Protein AF-A0A1F6CZP3-F1 (afdb_monomer)

Radius of gyration: 14.61 Å; Cα contacts (8 Å, |Δi|>4): 70; chains: 1; bounding box: 35×26×38 Å

Solvent-accessible surface area (backbone atoms only — not comparable to full-atom values): 5340 Å² total; per-residue (Å²): 142,53,72,67,62,56,57,43,69,78,38,69,90,79,62,85,89,80,86,76,85,68,61,66,69,45,25,50,54,33,37,76,61,69,36,54,72,70,57,6,46,52,51,28,44,38,57,76,70,66,47,57,69,46,75,49,86,54,59,59,63,74,74,69,55,69,89,65,94,43,48,72,36,43,65,69,56,53,51,52,58,50,60,77,72,106

pLDDT: mean 87.44, std 9.35, range [48.47, 97.0]

Structure (mmCIF, N/CA/C/O backbone):
data_AF-A0A1F6CZP3-F1
#
_entry.id   AF-A0A1F6CZP3-F1
#
loop_
_atom_site.group_PDB
_atom_site.id
_atom_site.type_symbol
_atom_site.label_atom_id
_atom_site.label_alt_id
_atom_site.label_comp_id
_atom_site.label_asym_id
_atom_site.label_entity_id
_atom_site.label_seq_id
_atom_site.pdbx_PDB_ins_code
_atom_site.Cartn_x
_atom_site.Cartn_y
_atom_site.Cartn_z
_atom_site.occupancy
_atom_site.B_iso_or_equiv
_atom_site.auth_seq_id
_atom_site.auth_comp_id
_atom_site.auth_asym_id
_atom_site.auth_atom_id
_atom_site.pdbx_PDB_model_num
ATOM 1 N N . MET A 1 1 ? -5.541 17.718 -20.349 1.00 48.47 1 MET A N 1
ATOM 2 C CA . MET A 1 1 ? -6.131 16.382 -20.572 1.00 48.47 1 MET A CA 1
ATOM 3 C C . MET A 1 1 ? -5.214 15.663 -21.562 1.00 48.47 1 MET A C 1
ATOM 5 O O . MET A 1 1 ? -5.198 16.059 -22.710 1.00 48.47 1 MET A O 1
ATOM 9 N N . ASN A 1 2 ? -4.323 14.732 -21.229 1.00 59.53 2 ASN A N 1
ATOM 10 C CA . ASN A 1 2 ? -4.131 13.927 -20.029 1.00 59.53 2 ASN A CA 1
ATOM 11 C C . ASN A 1 2 ? -2.749 13.235 -20.133 1.00 59.53 2 ASN A C 1
ATOM 13 O O . ASN A 1 2 ? -2.640 12.221 -20.822 1.00 59.53 2 ASN A O 1
ATOM 17 N N . ASP A 1 3 ? -1.704 13.747 -19.477 1.00 76.19 3 ASP A N 1
ATOM 18 C CA . ASP A 1 3 ? -0.382 13.090 -19.511 1.00 76.19 3 ASP A CA 1
ATOM 19 C C . ASP A 1 3 ? -0.451 11.667 -18.928 1.00 76.19 3 ASP A C 1
ATOM 21 O O . ASP A 1 3 ? 0.099 10.728 -19.490 1.00 76.19 3 ASP A O 1
ATOM 25 N N . LEU A 1 4 ? -1.295 11.473 -17.908 1.00 73.75 4 LEU A N 1
ATOM 26 C CA . LEU A 1 4 ? -1.627 10.165 -17.340 1.00 73.75 4 LEU A CA 1
ATOM 27 C C . LEU A 1 4 ? -2.131 9.156 -18.386 1.00 73.75 4 LEU A C 1
ATOM 29 O O . LEU A 1 4 ? -1.663 8.025 -18.433 1.00 73.75 4 LEU A O 1
ATOM 33 N N . PHE A 1 5 ? -3.074 9.550 -19.246 1.00 76.56 5 PHE A N 1
ATOM 34 C CA . PHE A 1 5 ? -3.662 8.633 -20.231 1.00 76.56 5 PHE A CA 1
ATOM 35 C C . PHE A 1 5 ? -2.693 8.343 -21.381 1.00 76.56 5 PHE A C 1
ATOM 37 O O . PHE A 1 5 ? -2.724 7.257 -21.955 1.00 76.56 5 PHE A O 1
ATOM 44 N N . ARG A 1 6 ? -1.801 9.292 -21.690 1.00 79.00 6 ARG A N 1
ATOM 45 C CA . ARG A 1 6 ? -0.693 9.071 -22.622 1.00 79.00 6 ARG A CA 1
ATOM 46 C C . ARG A 1 6 ? 0.342 8.108 -22.037 1.00 79.00 6 ARG A C 1
ATOM 48 O O . ARG A 1 6 ? 0.797 7.218 -22.738 1.00 79.00 6 ARG A O 1
ATOM 55 N N . GLN A 1 7 ? 0.705 8.256 -20.767 1.00 75.50 7 GLN A N 1
ATOM 56 C CA . GLN A 1 7 ? 1.612 7.322 -20.096 1.00 75.50 7 GLN A CA 1
ATOM 57 C C . GLN A 1 7 ? 1.009 5.918 -20.008 1.00 75.50 7 GLN A C 1
ATOM 59 O O . GLN A 1 7 ? 1.694 4.929 -20.256 1.00 75.50 7 GLN A O 1
ATOM 64 N N . TRP A 1 8 ? -0.295 5.831 -19.762 1.00 74.94 8 TRP A N 1
ATOM 65 C CA . TRP A 1 8 ? -1.020 4.568 -19.764 1.00 74.94 8 TRP A CA 1
ATOM 66 C C . TRP A 1 8 ? -0.918 3.823 -21.093 1.00 74.94 8 TRP A C 1
ATOM 68 O O . TRP A 1 8 ? -0.648 2.623 -21.108 1.00 74.94 8 TRP A O 1
ATOM 78 N N . SER A 1 9 ? -1.083 4.516 -22.223 1.00 77.69 9 SER A N 1
ATOM 79 C CA . SER A 1 9 ? -1.038 3.859 -23.531 1.00 77.69 9 SER A CA 1
ATOM 80 C C . SER A 1 9 ? 0.336 3.272 -23.873 1.00 77.69 9 SER A C 1
ATOM 82 O O . SER A 1 9 ? 0.401 2.378 -24.715 1.00 77.69 9 SER A O 1
ATOM 84 N N . TYR A 1 10 ? 1.415 3.699 -23.203 1.00 79.62 10 TYR A N 1
ATOM 85 C CA . TYR A 1 10 ? 2.737 3.072 -23.323 1.00 79.62 10 TYR A CA 1
ATOM 86 C C . TYR A 1 10 ? 2.859 1.748 -22.551 1.00 79.62 10 TYR A C 1
ATOM 88 O O . TYR A 1 10 ? 3.709 0.927 -22.893 1.00 79.62 10 TYR A O 1
ATOM 96 N N . TYR A 1 11 ? 2.003 1.499 -21.553 1.00 79.25 11 TYR A N 1
ATOM 97 C CA . TYR A 1 11 ? 2.078 0.321 -20.680 1.00 79.25 11 TYR A CA 1
ATOM 98 C C . TYR A 1 11 ? 0.741 -0.436 -20.535 1.00 79.25 11 TYR A C 1
ATOM 100 O O . TYR A 1 11 ? 0.337 -0.771 -19.418 1.00 79.25 11 TYR A O 1
ATOM 108 N N . PRO A 1 12 ? 0.047 -0.775 -21.639 1.00 69.69 12 PRO A N 1
ATOM 109 C CA . PRO A 1 12 ? -1.322 -1.295 -21.597 1.00 69.69 12 PRO A CA 1
ATOM 110 C C . PRO A 1 12 ? -1.449 -2.670 -20.923 1.00 69.69 12 PRO A C 1
ATOM 112 O O . PRO A 1 12 ? -2.527 -3.021 -20.462 1.00 69.69 12 PRO A O 1
ATOM 115 N N . THR A 1 13 ? -0.365 -3.449 -20.844 1.00 78.81 13 THR A N 1
ATOM 116 C CA . THR A 1 13 ? -0.343 -4.767 -20.184 1.00 78.81 13 THR A CA 1
ATOM 117 C C . THR A 1 13 ? 0.238 -4.738 -18.771 1.00 78.81 13 THR A C 1
ATOM 119 O O . THR A 1 13 ? 0.273 -5.774 -18.113 1.00 78.81 13 THR A O 1
ATOM 122 N N . ARG A 1 14 ? 0.717 -3.579 -18.298 1.00 80.75 14 ARG A N 1
ATOM 123 C CA . ARG A 1 14 ? 1.340 -3.432 -16.970 1.00 80.75 14 ARG A CA 1
ATOM 124 C C . ARG A 1 14 ? 0.482 -2.649 -15.976 1.00 80.75 14 ARG A C 1
ATOM 126 O O . ARG A 1 14 ? 0.854 -2.558 -14.812 1.00 80.75 14 ARG A O 1
ATOM 133 N N . VAL A 1 15 ? -0.638 -2.083 -16.425 1.00 82.75 15 VAL A N 1
ATOM 134 C CA . VAL A 1 15 ? -1.544 -1.277 -15.601 1.00 82.75 15 VAL A CA 1
ATOM 135 C C . VAL A 1 15 ? -2.923 -1.929 -15.596 1.00 82.75 15 VAL A C 1
ATOM 137 O O . VAL A 1 15 ? -3.564 -2.020 -16.640 1.00 82.75 15 VAL A O 1
ATOM 140 N N . ASP 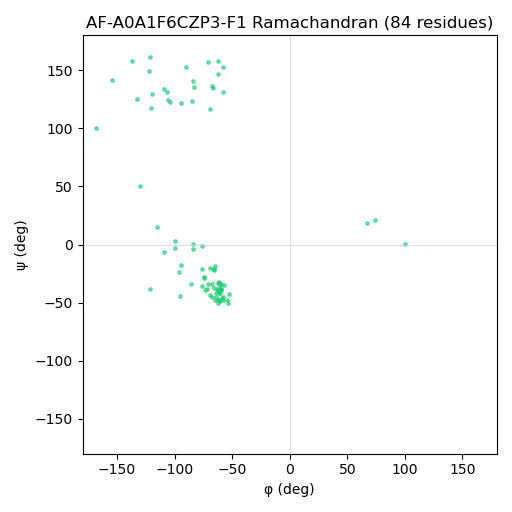A 1 16 ? -3.377 -2.354 -14.419 1.00 84.75 16 ASP A N 1
ATOM 141 C CA . ASP A 1 16 ? -4.719 -2.899 -14.190 1.00 84.75 16 ASP A CA 1
ATOM 142 C C . ASP A 1 16 ? -5.552 -1.888 -13.380 1.00 84.75 16 ASP A C 1
ATOM 144 O O . ASP A 1 16 ? -5.060 -1.334 -12.394 1.00 84.75 16 ASP A O 1
ATOM 148 N N . ILE A 1 17 ? -6.802 -1.633 -13.790 1.00 84.06 17 ILE A N 1
ATOM 149 C CA . ILE A 1 17 ? -7.745 -0.798 -13.025 1.00 84.06 17 ILE A CA 1
ATOM 150 C C . ILE A 1 17 ? -8.767 -1.699 -12.377 1.00 84.06 17 ILE A C 1
ATOM 152 O O . ILE A 1 17 ? -9.518 -2.396 -13.061 1.00 84.06 17 ILE A O 1
ATOM 156 N N . ARG A 1 18 ? -8.883 -1.587 -11.061 1.00 83.75 18 ARG A N 1
ATOM 157 C CA . ARG A 1 18 ? -9.910 -2.285 -10.301 1.00 83.75 18 ARG A CA 1
ATOM 158 C C . ARG A 1 18 ? -10.797 -1.285 -9.583 1.00 83.75 18 ARG A C 1
ATOM 160 O O . ARG A 1 18 ? -10.314 -0.390 -8.899 1.00 83.75 18 ARG A O 1
ATOM 167 N N . TRP A 1 19 ? -12.101 -1.470 -9.756 1.00 85.00 19 TRP A N 1
ATOM 168 C CA . TRP A 1 19 ? -13.162 -0.701 -9.094 1.00 85.00 19 TRP A CA 1
ATOM 169 C C . TRP A 1 19 ? -13.999 -1.585 -8.167 1.00 85.00 19 TRP A C 1
ATOM 171 O O . TRP A 1 19 ? -15.115 -1.223 -7.789 1.00 85.00 19 TRP A O 1
ATOM 181 N N . ASP A 1 20 ? -13.492 -2.778 -7.860 1.00 87.00 20 ASP A N 1
ATOM 182 C CA . ASP A 1 20 ? -14.174 -3.747 -7.018 1.00 87.00 20 ASP A CA 1
ATOM 183 C C . ASP A 1 20 ? -14.466 -3.142 -5.644 1.00 87.00 20 ASP A C 1
ATOM 185 O O . ASP A 1 20 ? -13.764 -2.250 -5.177 1.00 87.00 20 ASP A O 1
ATOM 189 N N . LYS A 1 21 ? -15.517 -3.614 -4.976 1.00 88.69 21 LYS A N 1
ATOM 190 C CA . LYS A 1 21 ? -15.772 -3.225 -3.586 1.00 88.69 21 LYS A CA 1
ATOM 191 C C . LYS A 1 21 ? -14.939 -4.103 -2.665 1.00 88.69 21 LYS A C 1
ATOM 193 O O . LYS A 1 21 ? -14.930 -5.322 -2.820 1.00 88.69 21 LYS A O 1
ATOM 198 N N . VAL A 1 22 ? -14.306 -3.499 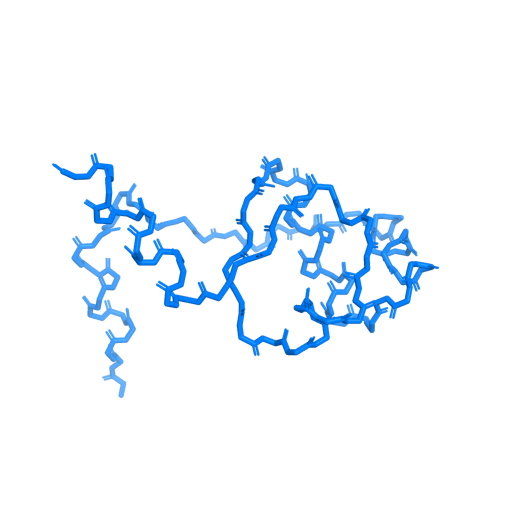-1.667 1.00 92.94 22 VAL A N 1
ATOM 199 C CA . VAL A 1 22 ? -13.674 -4.240 -0.573 1.00 92.94 22 VAL A CA 1
ATOM 200 C C . VAL A 1 22 ? -14.658 -4.470 0.576 1.00 92.94 22 VAL A C 1
ATOM 202 O O . VAL A 1 22 ? -15.602 -3.704 0.776 1.00 92.94 22 VAL A O 1
ATOM 205 N N . SER A 1 23 ? -14.449 -5.548 1.333 1.00 94.69 23 SER A N 1
ATOM 206 C CA . SER A 1 23 ? -15.234 -5.855 2.531 1.00 94.69 23 SER A CA 1
ATOM 207 C C . SER A 1 23 ? -15.154 -4.720 3.554 1.00 94.69 23 SER A C 1
ATOM 209 O O . SER A 1 23 ? -14.059 -4.290 3.925 1.00 94.69 23 SER A O 1
ATOM 211 N N . SER A 1 24 ? -16.306 -4.289 4.074 1.00 95.50 24 SER A N 1
ATOM 212 C CA . SER A 1 24 ? -16.376 -3.282 5.141 1.00 95.50 24 SER A CA 1
ATOM 213 C C . SER A 1 24 ? -15.637 -3.726 6.403 1.00 95.50 24 SER A C 1
ATOM 215 O O . SER A 1 24 ? -14.986 -2.906 7.039 1.00 95.50 24 SER A O 1
ATOM 217 N N . ALA A 1 25 ? -15.638 -5.025 6.717 1.00 97.00 25 ALA A N 1
ATOM 218 C CA . ALA A 1 25 ? -14.903 -5.565 7.860 1.00 97.00 25 ALA A CA 1
ATOM 219 C C . ALA A 1 25 ? -13.385 -5.345 7.732 1.00 97.00 25 ALA A C 1
ATOM 221 O O . ALA A 1 25 ? -12.695 -5.131 8.730 1.00 97.00 25 ALA A O 1
ATOM 222 N N . LEU A 1 26 ? -12.858 -5.368 6.503 1.00 95.62 26 LEU A N 1
ATOM 223 C CA . LEU A 1 26 ? -11.444 -5.116 6.251 1.00 95.62 26 LEU A CA 1
ATOM 224 C C . LEU A 1 26 ? -11.121 -3.619 6.339 1.00 95.62 26 LEU A C 1
ATOM 226 O O . LEU A 1 26 ? -10.083 -3.252 6.878 1.00 95.62 26 LEU A O 1
ATOM 230 N N . VAL A 1 27 ? -12.033 -2.749 5.901 1.00 96.12 27 VAL A N 1
ATOM 231 C CA . VAL A 1 27 ? -11.907 -1.299 6.123 1.00 96.12 27 VAL A CA 1
ATOM 232 C C . VAL A 1 27 ? -11.910 -0.986 7.621 1.00 96.12 27 VAL A C 1
ATOM 234 O O . VAL A 1 27 ? -11.017 -0.297 8.108 1.00 96.12 27 VAL A O 1
ATOM 237 N N . GLU A 1 28 ? -12.848 -1.555 8.379 1.00 96.25 28 GLU A N 1
ATOM 238 C CA . GLU A 1 28 ? -12.927 -1.381 9.833 1.00 96.25 28 GLU A CA 1
ATOM 239 C C . GLU A 1 28 ? -11.668 -1.870 10.557 1.00 96.25 28 GLU A C 1
ATOM 241 O O . GLU A 1 28 ? -11.229 -1.233 11.516 1.00 96.25 28 GLU A O 1
ATOM 246 N N . LYS A 1 29 ? -11.061 -2.978 10.105 1.00 95.06 29 LYS A N 1
ATOM 247 C CA . LYS A 1 29 ? -9.767 -3.458 10.617 1.00 95.06 29 LYS A CA 1
ATOM 248 C C . LYS A 1 29 ? -8.720 -2.346 10.545 1.00 95.06 29 LYS A C 1
ATOM 250 O O . LYS A 1 29 ? -8.084 -2.053 11.553 1.00 95.06 29 LYS A O 1
ATOM 255 N N . TYR A 1 30 ? -8.576 -1.702 9.390 1.00 93.69 30 TYR A N 1
ATOM 256 C CA . TYR A 1 30 ? -7.595 -0.634 9.207 1.00 93.69 30 TYR A CA 1
ATOM 257 C C . TYR A 1 30 ? -7.964 0.655 9.945 1.00 93.69 30 TYR A C 1
ATOM 259 O O . TYR A 1 30 ? -7.083 1.312 10.495 1.00 93.69 30 TYR A O 1
ATOM 267 N N . GLN A 1 31 ? -9.250 0.990 10.067 1.00 94.12 31 GLN A N 1
ATOM 268 C CA . GLN A 1 31 ? -9.668 2.112 10.917 1.00 94.12 31 GLN A CA 1
ATOM 269 C C . GLN A 1 31 ? -9.288 1.893 12.387 1.00 94.12 31 GLN A C 1
ATOM 271 O O . GLN A 1 31 ? -8.800 2.810 13.043 1.00 94.12 31 GLN A O 1
ATOM 276 N N . LYS A 1 32 ? -9.438 0.664 12.901 1.00 93.31 32 LYS A N 1
ATOM 277 C CA . LYS A 1 32 ? -9.009 0.296 14.264 1.00 93.31 32 LYS A CA 1
ATOM 278 C C . LYS A 1 32 ? -7.491 0.362 14.455 1.00 93.31 32 LYS A C 1
ATOM 280 O O . LYS A 1 32 ? -7.039 0.494 15.587 1.00 93.31 32 LYS A O 1
ATOM 285 N N . MET A 1 33 ? -6.716 0.300 13.372 1.00 89.75 33 MET A N 1
ATOM 286 C CA . MET A 1 33 ? -5.262 0.497 13.381 1.00 89.75 33 MET A CA 1
ATOM 287 C C . MET A 1 33 ? -4.851 1.977 13.324 1.00 89.75 33 MET A C 1
ATOM 289 O O . MET A 1 33 ? -3.661 2.273 13.328 1.00 89.75 33 MET A O 1
ATOM 293 N N . GLY A 1 34 ? -5.814 2.903 13.285 1.00 88.88 34 GLY A N 1
ATOM 294 C CA . GLY A 1 34 ? -5.566 4.345 13.257 1.00 88.88 34 GLY A CA 1
ATOM 295 C C . GLY A 1 34 ? -5.665 4.978 11.870 1.00 88.88 34 GLY A C 1
ATOM 296 O O . GLY A 1 34 ? -5.512 6.193 11.758 1.00 88.88 34 GLY A O 1
ATOM 297 N N . CYS A 1 35 ? -5.969 4.211 10.816 1.00 90.56 35 CYS A N 1
ATOM 298 C CA . CYS A 1 35 ? -6.164 4.783 9.486 1.00 90.56 35 CYS A CA 1
ATOM 299 C C . CYS A 1 35 ? -7.426 5.657 9.443 1.00 90.56 35 CYS A C 1
ATOM 301 O O . CYS A 1 35 ? -8.513 5.248 9.869 1.00 90.56 35 CYS A O 1
ATOM 303 N N . LYS A 1 36 ? -7.325 6.833 8.817 1.00 91.75 36 LYS A N 1
ATOM 304 C CA . LYS A 1 36 ? -8.508 7.596 8.393 1.00 91.75 36 LYS A CA 1
ATOM 305 C C . LYS A 1 36 ? -9.296 6.779 7.366 1.00 91.75 36 LYS A C 1
ATOM 307 O O . LYS A 1 36 ? -8.739 5.911 6.705 1.00 91.75 36 LYS A O 1
ATOM 312 N N . LEU A 1 37 ? -10.588 7.067 7.192 1.00 91.94 37 LEU A N 1
ATOM 313 C CA . LEU A 1 37 ? -11.472 6.270 6.326 1.00 91.94 37 LEU A CA 1
ATOM 314 C C . LEU A 1 37 ? -10.919 6.068 4.900 1.00 91.94 37 LEU A C 1
ATOM 316 O O . LEU A 1 37 ? -10.989 4.960 4.377 1.00 91.94 37 LEU A O 1
ATOM 320 N N . GLY A 1 38 ? -10.353 7.116 4.290 1.00 90.62 38 GLY A N 1
ATOM 321 C CA . GLY A 1 38 ? -9.750 7.025 2.955 1.00 90.62 38 GLY A CA 1
ATOM 322 C C . GLY A 1 38 ? -8.564 6.061 2.916 1.00 90.62 38 GLY A C 1
ATOM 323 O O . GLY A 1 38 ? -8.544 5.134 2.109 1.00 90.62 38 GLY A O 1
ATOM 324 N N . ASP A 1 39 ? -7.625 6.217 3.848 1.00 91.94 39 ASP A N 1
ATOM 325 C CA . ASP A 1 39 ? -6.440 5.361 3.949 1.00 91.94 39 ASP A CA 1
ATOM 326 C C . ASP A 1 39 ? -6.800 3.925 4.345 1.00 91.94 39 ASP A C 1
ATOM 328 O O . ASP A 1 39 ? -6.192 2.964 3.874 1.00 91.94 39 ASP A O 1
ATOM 332 N N . ALA A 1 40 ? -7.836 3.757 5.169 1.00 93.75 40 ALA A N 1
ATOM 333 C CA . ALA A 1 40 ? -8.363 2.454 5.541 1.00 93.75 40 ALA A CA 1
ATOM 334 C C . ALA A 1 40 ? -8.945 1.720 4.328 1.00 93.75 40 ALA A C 1
ATOM 336 O O . ALA A 1 40 ? -8.696 0.528 4.159 1.00 93.75 40 ALA A O 1
ATOM 337 N N . ALA A 1 41 ? -9.674 2.429 3.460 1.00 93.56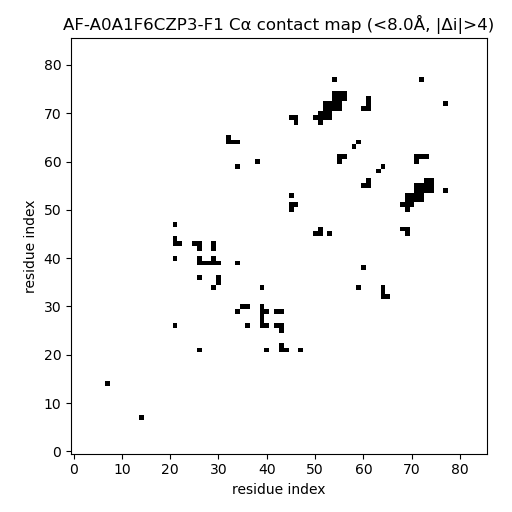 41 ALA A N 1
ATOM 338 C CA . ALA A 1 41 ? -10.194 1.862 2.221 1.00 93.56 41 ALA A CA 1
ATOM 339 C C . ALA A 1 41 ? -9.061 1.450 1.269 1.00 93.56 41 ALA A C 1
ATOM 341 O O . ALA A 1 41 ? -9.072 0.329 0.762 1.00 93.56 41 ALA A O 1
ATOM 342 N N . VAL A 1 42 ? -8.048 2.305 1.083 1.00 93.12 42 VAL A N 1
ATOM 343 C CA . VAL A 1 42 ? -6.865 1.982 0.264 1.00 93.12 42 VAL A CA 1
ATOM 344 C C . VAL A 1 42 ? -6.128 0.764 0.825 1.00 93.12 42 VAL A C 1
ATOM 346 O O . VAL A 1 42 ? -5.868 -0.186 0.092 1.00 93.12 42 VAL A O 1
ATOM 349 N N . SER A 1 43 ? -5.857 0.736 2.131 1.00 94.38 43 SER A N 1
ATOM 350 C CA . SER A 1 43 ? -5.163 -0.384 2.786 1.00 94.38 43 SER A CA 1
ATOM 351 C C . SER A 1 43 ? -5.927 -1.696 2.658 1.00 94.38 43 SER A C 1
ATOM 353 O O . SER A 1 43 ? -5.342 -2.744 2.382 1.00 94.38 43 SER A O 1
ATOM 355 N N . ALA A 1 44 ? -7.251 -1.637 2.818 1.00 94.94 44 ALA A N 1
ATOM 356 C CA . ALA A 1 44 ? -8.116 -2.788 2.637 1.00 94.94 44 ALA A CA 1
ATOM 357 C C . ALA A 1 44 ? -8.039 -3.312 1.195 1.00 94.94 44 ALA A C 1
ATOM 359 O O . ALA A 1 44 ? -7.946 -4.521 0.997 1.00 94.94 44 ALA A O 1
ATOM 360 N N . HIS A 1 45 ? -8.019 -2.430 0.193 1.00 94.88 45 HIS A N 1
ATOM 361 C CA . HIS A 1 45 ? -7.826 -2.830 -1.202 1.00 94.88 45 HIS A CA 1
ATOM 362 C C . HIS A 1 45 ? -6.479 -3.510 -1.442 1.00 94.88 45 HIS A C 1
ATOM 364 O O . HIS A 1 45 ? -6.442 -4.585 -2.038 1.00 94.88 45 HIS A O 1
ATOM 370 N N . VAL A 1 46 ? -5.390 -2.922 -0.942 1.00 94.69 46 VAL A N 1
ATOM 371 C CA . VAL A 1 46 ? -4.034 -3.474 -1.082 1.00 94.69 46 VAL A CA 1
ATOM 372 C C . VAL A 1 46 ? -3.961 -4.886 -0.492 1.00 94.69 46 VAL A C 1
ATOM 374 O O . VAL A 1 46 ? -3.502 -5.810 -1.165 1.00 94.69 46 VAL A O 1
ATOM 377 N N . GLU A 1 47 ? -4.488 -5.084 0.721 1.00 94.69 47 GLU A N 1
ATOM 378 C CA . GLU A 1 47 ? -4.526 -6.405 1.357 1.00 94.69 47 GLU A CA 1
ATOM 379 C C . GLU A 1 47 ? -5.424 -7.391 0.601 1.00 94.69 47 GLU A C 1
ATOM 381 O O . GLU A 1 47 ? -4.997 -8.512 0.328 1.00 94.69 47 GLU A O 1
ATOM 386 N N . ALA A 1 48 ? -6.644 -6.989 0.228 1.00 94.50 48 ALA A N 1
ATOM 387 C CA . ALA A 1 48 ? -7.593 -7.861 -0.467 1.00 94.50 48 ALA A CA 1
ATOM 388 C C . ALA A 1 48 ? -7.063 -8.346 -1.825 1.00 94.50 48 ALA A C 1
ATOM 390 O O . ALA A 1 48 ? -7.352 -9.466 -2.239 1.00 94.50 48 ALA A O 1
ATOM 391 N N . MET A 1 49 ? -6.265 -7.519 -2.501 1.00 92.56 49 MET A N 1
ATOM 392 C CA . MET A 1 49 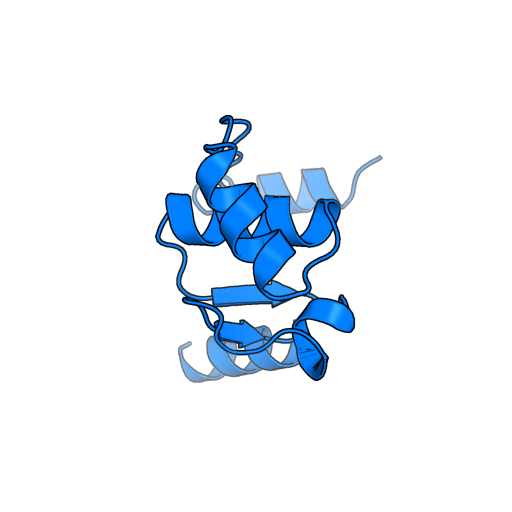? -5.627 -7.859 -3.773 1.00 92.56 49 MET A CA 1
ATOM 393 C C . MET A 1 49 ? -4.318 -8.644 -3.603 1.00 92.56 49 MET A C 1
ATOM 395 O O . MET A 1 49 ? -3.707 -9.038 -4.594 1.00 92.56 49 MET A O 1
ATOM 399 N N . GLY A 1 50 ? -3.859 -8.867 -2.369 1.00 93.06 50 GLY A N 1
ATOM 400 C CA . GLY A 1 50 ? -2.592 -9.542 -2.095 1.00 93.06 50 GLY A CA 1
ATOM 401 C C . GLY A 1 50 ? -1.357 -8.745 -2.531 1.00 93.06 50 GLY A C 1
ATOM 402 O O . GLY A 1 50 ? -0.277 -9.328 -2.663 1.00 93.06 50 GLY A O 1
ATOM 403 N N . ILE A 1 51 ? -1.501 -7.432 -2.741 1.00 93.81 51 ILE A N 1
ATOM 404 C CA . ILE A 1 51 ? -0.414 -6.532 -3.137 1.00 93.81 51 ILE A CA 1
ATOM 405 C C . ILE A 1 51 ? 0.595 -6.441 -1.986 1.00 93.81 51 ILE A C 1
ATOM 407 O O . ILE A 1 51 ? 0.228 -6.307 -0.821 1.00 93.81 51 ILE A O 1
ATOM 411 N N . LYS A 1 52 ? 1.889 -6.540 -2.309 1.00 94.62 52 LYS A N 1
ATOM 412 C CA . LYS A 1 52 ? 2.976 -6.568 -1.311 1.00 94.62 52 LYS A CA 1
ATOM 413 C C . LYS A 1 52 ? 3.627 -5.216 -1.064 1.00 94.62 52 LYS A C 1
ATOM 415 O O . LYS A 1 52 ? 4.217 -5.022 -0.004 1.00 94.62 52 LYS A O 1
ATOM 420 N N . ILE A 1 53 ? 3.530 -4.313 -2.035 1.00 94.56 53 ILE A N 1
ATOM 421 C CA . ILE A 1 53 ? 4.174 -3.004 -2.010 1.00 94.56 53 ILE A CA 1
ATOM 422 C C . ILE A 1 53 ? 3.143 -1.956 -2.417 1.00 94.56 53 ILE A C 1
ATOM 424 O O . ILE A 1 53 ? 2.546 -2.053 -3.488 1.00 94.56 53 ILE A O 1
ATOM 428 N N . LEU A 1 54 ? 2.956 -0.955 -1.564 1.00 94.81 54 LEU A N 1
ATOM 429 C CA . LEU A 1 54 ? 2.233 0.270 -1.868 1.00 94.81 54 LEU A CA 1
ATOM 430 C C . LEU A 1 54 ? 3.255 1.388 -2.079 1.00 94.81 54 LEU A C 1
ATOM 432 O O . LEU A 1 54 ? 4.041 1.680 -1.183 1.00 94.81 54 LEU A O 1
ATOM 436 N N . VAL A 1 55 ? 3.226 2.036 -3.240 1.00 94.75 55 VAL A N 1
ATOM 437 C CA . VAL A 1 55 ? 4.011 3.254 -3.479 1.00 94.75 55 VAL A CA 1
ATOM 438 C C . VAL A 1 55 ? 3.124 4.459 -3.182 1.00 94.75 55 VAL A C 1
ATOM 440 O 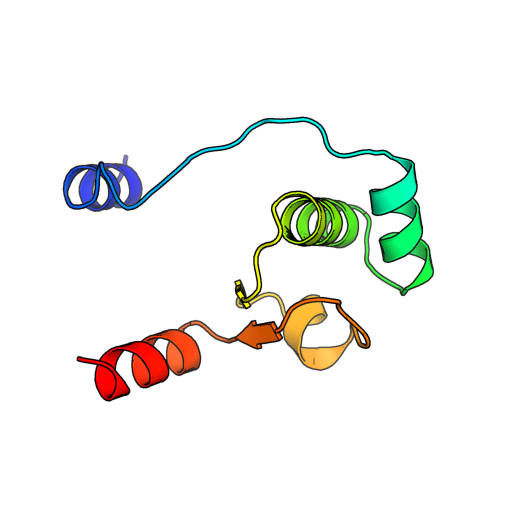O . VAL A 1 55 ? 2.048 4.584 -3.767 1.00 94.75 55 VAL A O 1
ATOM 443 N N . SER A 1 56 ? 3.531 5.317 -2.247 1.00 93.81 56 SER A N 1
ATOM 444 C CA . SER A 1 56 ? 2.713 6.442 -1.781 1.00 93.81 56 SER A CA 1
ATOM 445 C C . SER A 1 56 ? 3.567 7.580 -1.222 1.00 93.81 56 SER A C 1
ATOM 447 O O . SER A 1 56 ? 4.514 7.346 -0.481 1.00 93.81 56 SER A O 1
ATOM 449 N N . GLU A 1 57 ? 3.159 8.820 -1.503 1.00 92.12 57 GLU A N 1
ATOM 450 C CA . GLU A 1 57 ? 3.712 10.041 -0.887 1.00 92.12 57 GLU A CA 1
ATOM 451 C C . GLU A 1 57 ? 2.832 10.5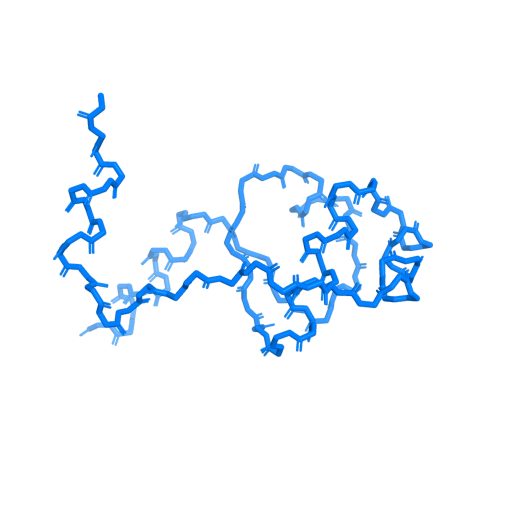83 0.255 1.00 92.12 57 GLU A C 1
ATOM 453 O O . GLU A 1 57 ? 3.105 11.642 0.826 1.00 92.12 57 GLU A O 1
ATOM 458 N N . ASN A 1 58 ? 1.745 9.884 0.598 1.00 90.06 58 ASN A N 1
ATOM 459 C CA . ASN A 1 58 ? 0.926 10.251 1.749 1.00 90.06 58 ASN A CA 1
ATOM 460 C C . ASN A 1 58 ? 1.707 9.977 3.045 1.00 90.06 58 ASN A C 1
ATOM 462 O O . ASN A 1 58 ? 2.006 8.825 3.365 1.00 90.06 58 ASN A O 1
ATOM 466 N N . ARG A 1 59 ? 1.996 11.045 3.798 1.00 86.50 59 ARG A N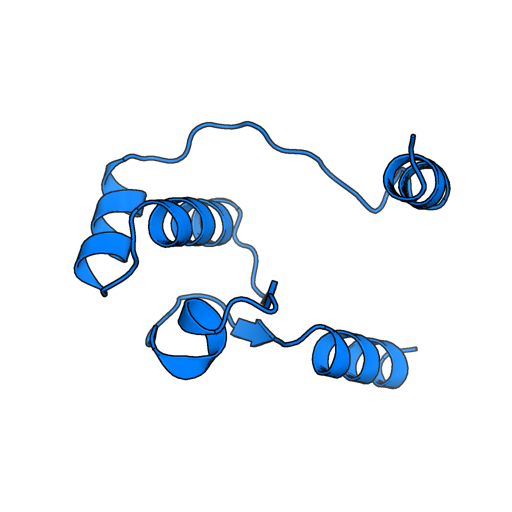 1
ATOM 467 C CA . ARG A 1 59 ? 2.752 11.001 5.060 1.00 86.50 59 ARG A CA 1
ATOM 468 C C . ARG A 1 59 ? 2.122 10.079 6.100 1.00 86.50 59 ARG A C 1
ATOM 470 O O . ARG A 1 59 ? 2.859 9.387 6.792 1.00 86.50 59 ARG A O 1
ATOM 477 N N . ASP A 1 60 ? 0.790 10.000 6.147 1.00 85.25 60 ASP A N 1
ATOM 478 C CA . ASP A 1 60 ? 0.084 9.130 7.096 1.00 85.25 60 ASP A CA 1
ATOM 479 C C . ASP A 1 60 ? 0.487 7.652 6.884 1.00 85.25 60 ASP A C 1
ATOM 481 O O . ASP A 1 60 ? 0.716 6.920 7.846 1.00 85.25 60 ASP A O 1
ATOM 485 N N . PHE A 1 61 ? 0.673 7.219 5.628 1.00 84.81 61 PHE A N 1
ATOM 486 C CA . PHE A 1 61 ? 1.150 5.866 5.307 1.00 84.81 61 PHE A CA 1
ATOM 487 C C . PHE A 1 61 ? 2.638 5.641 5.578 1.00 84.81 61 PHE A C 1
ATOM 489 O O . PHE A 1 61 ? 3.046 4.502 5.796 1.00 84.81 61 PHE A O 1
ATOM 496 N N . LEU A 1 62 ? 3.446 6.694 5.505 1.00 82.25 62 LEU A N 1
ATOM 497 C CA . LEU A 1 62 ? 4.899 6.598 5.620 1.00 82.25 62 LEU A CA 1
ATOM 498 C C . LEU A 1 62 ? 5.373 6.631 7.077 1.00 82.25 62 LEU A C 1
ATOM 500 O O . LEU A 1 62 ? 6.366 5.988 7.408 1.00 82.25 62 LEU A O 1
ATOM 504 N N . GLU A 1 63 ? 4.689 7.385 7.937 1.00 83.31 63 GLU A N 1
ATOM 505 C CA . GLU A 1 63 ? 5.209 7.737 9.265 1.00 83.31 63 GLU A CA 1
ATOM 506 C C . GLU A 1 63 ? 4.292 7.275 10.409 1.00 83.31 63 GLU A C 1
ATOM 508 O O . GLU A 1 63 ? 4.780 6.785 11.435 1.00 83.31 63 GLU A O 1
ATOM 513 N N . GLU A 1 64 ? 2.973 7.370 10.222 1.00 81.19 64 GLU A N 1
ATOM 514 C CA . GLU A 1 64 ? 1.995 7.214 11.305 1.00 81.19 64 GLU A CA 1
ATOM 515 C C . GLU A 1 64 ? 1.443 5.787 11.411 1.00 81.19 64 GLU A C 1
ATOM 517 O O . GLU A 1 64 ? 1.344 5.219 12.502 1.00 81.19 64 GLU A O 1
ATOM 522 N N . ILE A 1 65 ? 1.099 5.170 10.278 1.00 81.25 65 ILE A N 1
ATOM 523 C CA . ILE A 1 65 ? 0.465 3.850 10.265 1.00 81.25 65 ILE A CA 1
ATOM 524 C C . ILE A 1 65 ? 1.531 2.751 10.338 1.00 81.25 65 ILE A C 1
ATOM 526 O O . ILE A 1 65 ? 2.418 2.647 9.493 1.00 81.25 65 ILE A O 1
ATOM 530 N N . ARG A 1 66 ? 1.419 1.872 11.340 1.00 82.19 66 ARG A N 1
ATOM 531 C CA . ARG A 1 66 ? 2.339 0.742 11.553 1.00 82.19 66 ARG A CA 1
ATOM 532 C C . ARG A 1 66 ? 1.612 -0.599 11.538 1.00 82.19 66 ARG A C 1
ATOM 534 O O . ARG A 1 66 ? 0.404 -0.674 11.731 1.00 82.19 66 ARG A O 1
ATOM 541 N N . GLY A 1 67 ? 2.372 -1.677 11.333 1.00 84.19 67 GLY A N 1
ATOM 542 C CA . GLY A 1 67 ? 1.837 -3.044 11.344 1.00 84.19 67 GLY A CA 1
ATOM 543 C C . GLY A 1 67 ? 1.015 -3.408 10.104 1.00 84.19 67 GLY A C 1
ATOM 544 O O . GLY A 1 67 ? 0.193 -4.320 10.162 1.00 84.19 67 GLY A O 1
ATOM 545 N N . LEU A 1 68 ? 1.216 -2.690 8.995 1.00 89.94 68 LEU A N 1
ATOM 546 C CA . LEU A 1 68 ? 0.602 -3.001 7.706 1.00 89.94 68 LEU A CA 1
ATOM 547 C C . LEU A 1 68 ? 1.057 -4.381 7.208 1.00 89.94 68 LEU A C 1
ATOM 549 O O . LEU A 1 68 ? 2.193 -4.799 7.427 1.00 89.94 68 LEU A O 1
ATOM 553 N N . SER A 1 69 ? 0.168 -5.082 6.503 1.00 90.81 69 SER A N 1
ATOM 554 C CA . SER A 1 69 ? 0.456 -6.396 5.902 1.00 90.81 69 SER A CA 1
ATOM 555 C C . SER A 1 69 ? 1.303 -6.314 4.620 1.00 90.81 69 SER A C 1
ATOM 557 O O . SER A 1 69 ? 1.647 -7.338 4.026 1.00 90.81 69 SER A O 1
ATOM 559 N N . PHE A 1 70 ? 1.641 -5.095 4.204 1.00 94.12 70 PHE A N 1
ATOM 560 C CA . PHE A 1 70 ? 2.380 -4.745 2.999 1.00 94.12 70 PHE A CA 1
ATOM 561 C C . PHE A 1 70 ? 3.412 -3.659 3.318 1.00 94.12 70 PHE A C 1
ATOM 563 O O . PHE A 1 70 ? 3.284 -2.922 4.298 1.00 94.12 70 PHE A O 1
ATOM 570 N N . ARG A 1 71 ? 4.443 -3.557 2.478 1.00 94.44 71 ARG A N 1
ATOM 571 C CA . ARG A 1 71 ? 5.478 -2.527 2.591 1.00 94.44 71 ARG A CA 1
ATOM 572 C C . ARG A 1 71 ? 5.002 -1.244 1.919 1.00 94.44 71 ARG A C 1
ATOM 574 O O . ARG A 1 71 ? 4.399 -1.305 0.850 1.00 94.44 71 ARG A O 1
ATOM 581 N N . VAL A 1 72 ? 5.296 -0.097 2.518 1.00 94.19 72 VAL A N 1
ATOM 582 C CA . VAL A 1 72 ? 5.060 1.212 1.898 1.00 94.19 72 VAL A CA 1
ATOM 583 C C . VAL A 1 72 ? 6.404 1.789 1.467 1.00 94.19 72 VAL A C 1
ATOM 585 O O . VAL A 1 72 ? 7.346 1.770 2.256 1.00 94.19 72 VAL A O 1
ATOM 588 N N . LEU A 1 73 ? 6.497 2.262 0.226 1.00 94.69 73 LEU A N 1
ATOM 589 C CA . LEU A 1 73 ? 7.682 2.922 -0.324 1.00 94.69 73 LEU A CA 1
ATOM 590 C C . LEU A 1 73 ? 7.334 4.327 -0.814 1.00 94.69 73 LEU A C 1
ATOM 592 O O . LEU A 1 73 ? 6.231 4.559 -1.320 1.00 94.69 73 LEU A O 1
ATOM 596 N N . ARG A 1 74 ? 8.306 5.239 -0.735 1.00 95.25 74 ARG A N 1
ATOM 597 C CA . ARG A 1 74 ? 8.279 6.477 -1.521 1.00 95.25 74 ARG A CA 1
ATOM 598 C C . ARG A 1 74 ? 8.521 6.151 -2.990 1.00 95.25 74 ARG A C 1
ATOM 600 O O . ARG A 1 74 ? 9.137 5.136 -3.322 1.00 95.25 74 ARG A O 1
ATOM 607 N N . ALA A 1 75 ? 8.072 7.030 -3.877 1.00 93.62 75 ALA A N 1
ATOM 608 C CA . ALA A 1 75 ? 8.300 6.887 -5.309 1.00 93.62 75 ALA A CA 1
ATOM 609 C C . ALA A 1 75 ? 9.798 6.852 -5.645 1.00 93.62 75 ALA A C 1
ATOM 611 O O . ALA A 1 75 ? 10.208 6.056 -6.484 1.00 93.62 75 ALA A O 1
ATOM 612 N N . GLU A 1 76 ? 10.620 7.661 -4.964 1.00 93.94 76 GLU A N 1
ATOM 613 C CA . GLU A 1 76 ? 12.074 7.652 -5.173 1.00 93.94 76 GLU A CA 1
ATOM 614 C C . GLU A 1 76 ? 12.713 6.302 -4.821 1.00 93.94 76 GLU A C 1
ATOM 616 O O . GLU A 1 76 ? 13.563 5.815 -5.563 1.00 93.94 76 GLU A O 1
ATOM 621 N N . ASP A 1 77 ? 12.269 5.666 -3.735 1.00 94.31 77 ASP A N 1
ATOM 622 C CA . ASP A 1 77 ? 12.817 4.387 -3.284 1.00 94.31 77 ASP A CA 1
ATOM 623 C C . ASP A 1 77 ? 12.358 3.256 -4.203 1.00 94.31 77 ASP A C 1
ATOM 625 O O . ASP A 1 77 ? 13.152 2.397 -4.574 1.00 94.31 77 ASP A O 1
ATOM 629 N N . ALA A 1 78 ? 11.098 3.296 -4.647 1.00 93.38 78 ALA A N 1
ATOM 630 C CA . ALA A 1 78 ? 10.582 2.351 -5.629 1.00 93.38 78 ALA A CA 1
ATOM 631 C C . ALA A 1 78 ? 11.341 2.430 -6.966 1.00 93.38 78 ALA A C 1
ATOM 633 O O . ALA A 1 78 ? 11.587 1.399 -7.585 1.00 93.38 78 ALA A O 1
ATOM 634 N N . LEU A 1 79 ? 11.728 3.633 -7.411 1.0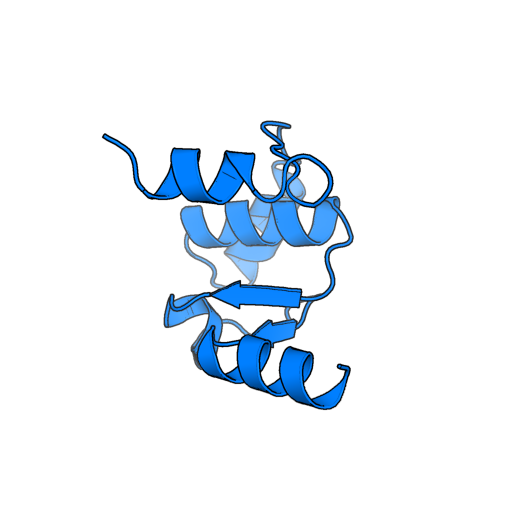0 92.19 79 LEU A N 1
A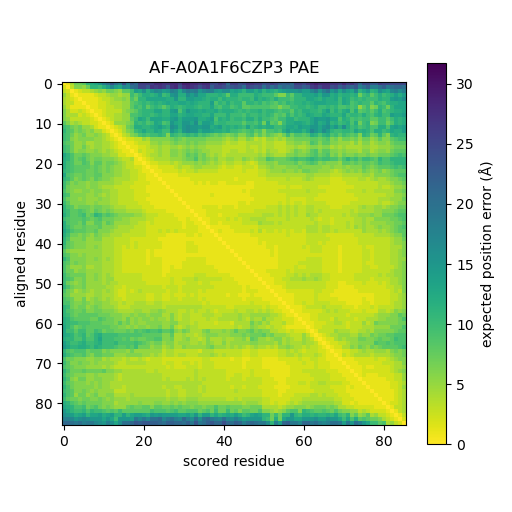TOM 635 C CA . LEU A 1 79 ? 12.538 3.808 -8.620 1.00 92.19 79 LEU A CA 1
ATOM 636 C C . LEU A 1 79 ? 13.952 3.248 -8.447 1.00 92.19 79 LEU A C 1
ATOM 638 O O . LEU A 1 79 ? 14.404 2.514 -9.319 1.00 92.19 79 LEU A O 1
ATOM 642 N N . ARG A 1 80 ? 14.616 3.525 -7.317 1.00 92.81 80 ARG A N 1
ATOM 643 C CA . ARG A 1 80 ? 15.941 2.952 -7.021 1.00 92.81 80 ARG A CA 1
ATOM 644 C C . ARG A 1 80 ? 15.901 1.425 -6.993 1.00 92.81 80 ARG A C 1
ATOM 646 O O . ARG A 1 80 ? 16.723 0.784 -7.634 1.00 92.81 80 ARG A O 1
ATOM 653 N N . GLU A 1 81 ? 14.903 0.842 -6.326 1.00 92.00 81 GLU A N 1
ATOM 654 C CA . GLU A 1 81 ? 14.736 -0.616 -6.299 1.00 92.00 81 GLU A CA 1
ATOM 655 C C . GLU A 1 81 ? 14.507 -1.205 -7.702 1.00 92.00 81 GLU A C 1
ATOM 657 O O . GLU A 1 81 ? 14.940 -2.320 -7.971 1.00 92.00 81 GLU A O 1
ATOM 662 N N . LEU A 1 82 ? 13.842 -0.481 -8.609 1.00 86.81 82 LEU A N 1
ATOM 663 C CA . LEU A 1 82 ? 13.669 -0.924 -9.996 1.00 86.81 82 LEU A CA 1
ATOM 664 C C . LEU A 1 82 ? 14.969 -0.852 -10.804 1.00 86.81 82 LEU A C 1
ATOM 666 O O . LEU A 1 82 ? 15.206 -1.738 -11.621 1.00 86.81 82 LEU A O 1
ATOM 670 N N . GLU A 1 83 ? 15.784 0.182 -10.594 1.00 85.31 83 GLU A N 1
ATOM 671 C CA . GLU A 1 83 ? 17.089 0.338 -11.248 1.00 85.31 83 GLU A CA 1
ATOM 672 C C . GLU A 1 83 ? 18.079 -0.748 -10.811 1.00 85.31 83 GLU A C 1
ATOM 674 O O . GLU A 1 83 ? 18.805 -1.266 -11.651 1.00 85.31 83 GLU A O 1
ATOM 679 N N . ASP A 1 84 ? 18.052 -1.160 -9.541 1.00 77.56 84 ASP A N 1
ATOM 680 C CA . ASP A 1 84 ? 18.907 -2.237 -9.019 1.00 77.56 84 ASP A CA 1
ATOM 681 C C . ASP A 1 84 ? 18.537 -3.636 -9.560 1.00 77.56 84 ASP A C 1
ATOM 683 O O . ASP A 1 84 ? 19.336 -4.572 -9.486 1.00 77.56 84 ASP A O 1
ATOM 687 N N . ILE A 1 85 ? 17.312 -3.803 -10.072 1.00 71.81 85 ILE A N 1
ATOM 688 C CA . ILE A 1 85 ? 16.802 -5.068 -10.630 1.00 71.81 85 ILE A CA 1
ATOM 689 C C . ILE A 1 85 ? 16.997 -5.138 -12.161 1.00 71.81 85 ILE A C 1
ATOM 691 O O . ILE A 1 85 ? 16.907 -6.231 -12.730 1.00 71.81 85 ILE A O 1
ATOM 695 N N . ALA A 1 86 ? 17.236 -4.001 -12.826 1.00 53.56 86 ALA A N 1
ATOM 696 C CA . ALA A 1 86 ? 17.343 -3.872 -14.285 1.00 53.56 86 ALA A CA 1
ATOM 697 C C . ALA A 1 86 ? 18.755 -4.166 -14.819 1.00 53.56 86 ALA A C 1
ATOM 699 O O . ALA A 1 86 ? 18.828 -4.776 -15.914 1.00 53.56 86 ALA A O 1
#

Organism: Handelsmanbacteria sp. (strain RIFCSPLOWO2_12_FULL_64_10) (NCBI:txid1817868)

Foldseek 3Di:
DDVVVVVCVVCVPPDDDDPDAFDPVQLVVQVVQVDDSVVSRVLSVCVVVVPAEAEDPPVCLVPPGDDRNHHYHHPVVVVVVVVVVD

Nearest PDB structures (foldseek):
  2fe1-assembly1_A-2  TM=5.527E-01  e=6.267E-01  Pyrobaculum aerophilum str. IM2
  8wmm-assembly1_G  TM=5.695E-01  e=9.464E-01  Chryseobacterium
  2dak-assembly1_A  TM=6.019E-01  e=3.258E+00  Homo sapiens
  2e5m-assembly1_A  TM=1.951E-01  e=6.045E+00  Sulfurisphaera tokodaii str. 7

Secondary structure (DSSP, 8-state):
--HHHHHHHH-TTT-----PPPPHHHHHHHHHTT--HHHHHHHHHHHHTT--EEE---HIIIII--S-SSEEE-HHHHHHHHHHH-

Sequence (86 aa):
MNDLFRQWSYYPTRVDIRWDKVSSALVEKYQKMGCKLGDAAVSAHVEAMGIKILVSENRDFLEEIRGLSFRVLRAEDALRELEDIA

Mean predicted aligned error: 5.48 Å